Protein AF-A0A376BCC8-F1 (afdb_monomer_lite)

pLDDT: mean 83.84, std 15.36, range [43.19, 98.25]

Organism: NCBI:txid36035

Secondary structure (DSSP, 8-state):
---HHHHHHHHHHHHH-GGGTT---EE----B-TTS-BS-SSS-HHHHHHHIIIIIGGG-SEE--BHHHHHHHHHHHHHHTT------GGG--SHHHHHHHHHHHHHHH--SEEEEB-TT--EEETTEEEEEEEEEETTTTEEEEEEE-

Sequence (149 aa):
MLTFEAINAIYEELLNNDKCNDLNFVVDPVFVATSGFQLTFDNPKNELIKQLCEKIFPHALLITPNLEESIDILEYFKEVAGNNNTFGIEDIGSVDDLISIAIELHKKVKTPNVLVKGGHCPWTTSNSKNITDVLYLSKENKIILFWCY

Foldseek 3Di:
DQDPVNLVVVLVCCPPPPVNQPDAAEAELPQDDPPRDGPCPPDDSLVSLVSCLPRPLLSYQEYAYEPQRLQSNVVSVCVVVVHPDDDDLVNDADPVSLVVSQVSCCVRSVHQKYKHFDPQSAHDDPPDRWGWIWMQHNVVRDIDIDTDD

Radius of gyration: 15.89 Å; chains: 1; bounding box: 41×37×48 Å

Structure (mmCIF, N/CA/C/O backbone):
data_AF-A0A376BCC8-F1
#
_entry.id   AF-A0A376BCC8-F1
#
loop_
_atom_site.group_PDB
_atom_site.id
_atom_site.type_symbol
_atom_site.label_atom_id
_atom_site.label_alt_id
_atom_site.label_comp_id
_atom_site.label_asym_id
_atom_site.label_entity_id
_atom_site.label_seq_id
_atom_site.pdbx_PDB_ins_code
_atom_site.Cartn_x
_atom_site.Cartn_y
_atom_site.Cartn_z
_atom_site.occupancy
_atom_site.B_iso_or_equiv
_atom_site.auth_seq_id
_atom_site.auth_co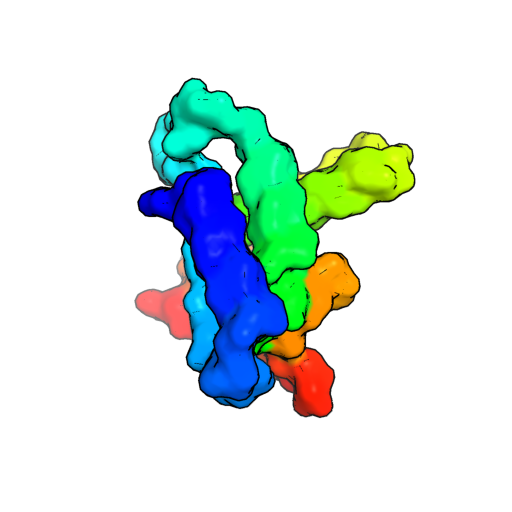mp_id
_atom_site.auth_asym_id
_atom_site.auth_atom_id
_atom_site.pdbx_PDB_model_num
ATOM 1 N N . MET A 1 1 ? -3.668 17.720 -0.048 1.00 65.12 1 MET A N 1
ATOM 2 C CA . MET A 1 1 ? -2.660 16.889 0.639 1.00 65.12 1 MET A CA 1
ATOM 3 C C . MET A 1 1 ? -3.223 16.495 1.995 1.00 65.12 1 MET A C 1
ATOM 5 O O . MET A 1 1 ? -3.846 17.343 2.623 1.00 65.12 1 MET A O 1
ATOM 9 N N . LEU A 1 2 ? -3.061 15.239 2.418 1.00 73.25 2 LEU A N 1
ATOM 10 C CA . LEU A 1 2 ? -3.413 14.804 3.776 1.00 73.25 2 LEU A CA 1
ATOM 11 C C . LEU A 1 2 ? -2.454 15.465 4.777 1.00 73.25 2 LEU A C 1
ATOM 13 O O . LEU A 1 2 ? -1.249 15.241 4.704 1.00 73.25 2 LEU A O 1
ATOM 17 N N . THR A 1 3 ? -2.974 16.303 5.677 1.00 83.94 3 THR A N 1
ATOM 18 C CA . THR A 1 3 ? -2.188 16.863 6.790 1.00 83.94 3 THR A CA 1
ATOM 19 C C . THR A 1 3 ? -2.148 15.879 7.961 1.00 83.94 3 THR A C 1
ATOM 21 O O . THR A 1 3 ? -2.918 14.916 7.994 1.00 83.94 3 THR A O 1
ATOM 24 N N . PHE A 1 4 ? -1.276 16.104 8.947 1.00 85.50 4 PHE A N 1
ATOM 25 C CA . PHE A 1 4 ? -1.216 15.244 10.137 1.00 85.50 4 PHE A CA 1
ATOM 26 C C . PHE A 1 4 ? -2.488 15.337 10.971 1.00 85.50 4 PHE A C 1
ATOM 28 O O . PHE A 1 4 ? -2.961 14.326 11.481 1.00 85.50 4 PHE A O 1
ATOM 35 N N . GLU A 1 5 ? -3.078 16.525 11.068 1.00 89.31 5 GLU A N 1
ATOM 36 C CA . GLU A 1 5 ? -4.356 16.741 11.741 1.00 89.31 5 GLU A CA 1
ATOM 37 C C . GLU A 1 5 ? -5.461 15.948 11.047 1.00 89.31 5 GLU A C 1
ATOM 39 O O . GLU A 1 5 ? -6.242 15.277 11.717 1.00 89.31 5 GLU A O 1
ATOM 44 N N . ALA A 1 6 ? -5.485 15.959 9.710 1.00 90.38 6 ALA A N 1
ATOM 45 C CA . ALA A 1 6 ? -6.440 15.173 8.940 1.00 90.38 6 ALA A CA 1
ATOM 46 C C . ALA A 1 6 ? -6.227 13.665 9.139 1.00 90.38 6 ALA A C 1
ATOM 48 O O . ALA A 1 6 ? -7.193 12.946 9.371 1.00 90.38 6 ALA A O 1
ATOM 49 N N . ILE A 1 7 ? -4.978 13.183 9.105 1.00 92.56 7 ILE A N 1
ATOM 50 C CA . ILE A 1 7 ? -4.657 11.770 9.365 1.00 92.56 7 ILE A CA 1
ATOM 51 C C . ILE A 1 7 ? -5.103 11.359 10.769 1.00 92.56 7 ILE A C 1
ATOM 53 O O . ILE A 1 7 ? -5.719 10.309 10.925 1.00 92.56 7 ILE A O 1
ATOM 57 N N . ASN A 1 8 ? -4.828 12.183 11.782 1.00 93.81 8 ASN A N 1
ATOM 58 C CA . ASN A 1 8 ? -5.225 11.900 13.157 1.00 93.81 8 ASN A CA 1
ATOM 59 C C . ASN A 1 8 ? -6.745 11.877 13.312 1.00 93.81 8 ASN A C 1
ATOM 61 O O . ASN A 1 8 ? -7.264 10.923 13.875 1.00 93.81 8 ASN A O 1
ATOM 65 N N . ALA A 1 9 ? -7.454 12.865 12.764 1.00 94.56 9 ALA A N 1
ATOM 66 C CA . ALA A 1 9 ? -8.912 12.910 12.821 1.00 94.56 9 ALA A CA 1
ATOM 67 C C . ALA A 1 9 ? -9.550 11.701 12.118 1.00 94.56 9 ALA A C 1
ATOM 69 O O . ALA A 1 9 ? -10.467 11.087 12.656 1.00 94.56 9 ALA A O 1
ATOM 70 N N . ILE A 1 10 ? -9.037 11.317 10.942 1.00 93.62 10 ILE A N 1
ATOM 71 C CA . ILE A 1 10 ? -9.500 10.121 10.226 1.00 93.62 10 ILE A CA 1
ATOM 72 C C . ILE A 1 10 ? -9.225 8.867 11.058 1.00 93.62 10 ILE A C 1
ATOM 74 O O . ILE A 1 10 ? -10.108 8.029 11.201 1.00 93.62 10 ILE A O 1
ATOM 78 N N . TYR A 1 11 ? -8.023 8.731 11.617 1.00 95.19 11 TYR A N 1
ATOM 79 C CA . TYR A 1 11 ? -7.658 7.564 12.413 1.00 95.19 11 TYR A CA 1
ATOM 80 C C . TYR A 1 11 ? -8.506 7.435 13.683 1.00 95.19 11 TYR A C 1
ATOM 82 O O . TYR A 1 11 ? -8.978 6.346 13.992 1.00 95.19 11 TYR A O 1
ATOM 90 N N . GLU A 1 12 ? -8.756 8.537 14.393 1.00 95.38 12 GLU A N 1
ATOM 91 C CA . GLU A 1 12 ? -9.649 8.538 15.554 1.00 95.38 12 GLU A CA 1
ATOM 92 C C . GLU A 1 12 ? -11.074 8.121 15.179 1.00 95.38 12 GLU A C 1
ATOM 94 O O . GLU A 1 12 ? -11.689 7.347 15.912 1.00 95.38 12 GLU A O 1
ATOM 99 N N . GLU A 1 13 ? -11.585 8.569 14.033 1.00 94.50 13 GLU A N 1
ATOM 100 C CA . GLU A 1 13 ? -12.910 8.171 13.555 1.00 94.50 13 GLU A CA 1
ATOM 101 C C . GLU A 1 13 ? -12.956 6.679 13.189 1.00 94.50 13 GLU A C 1
ATOM 103 O O . GLU A 1 13 ? -13.888 5.977 13.579 1.00 94.50 13 GLU A O 1
ATOM 108 N N . LEU A 1 14 ? -11.917 6.170 12.514 1.00 93.94 14 LEU A N 1
ATOM 109 C CA . LEU A 1 14 ? -11.789 4.750 12.169 1.00 93.94 14 LEU A CA 1
ATOM 110 C C . LEU A 1 14 ? -11.767 3.842 13.408 1.00 93.94 14 LEU A C 1
ATOM 112 O O . LEU A 1 14 ? -12.243 2.713 13.329 1.00 93.94 14 LEU A O 1
ATOM 116 N N . LEU A 1 15 ? -11.218 4.314 14.533 1.00 92.88 15 LEU A N 1
ATOM 117 C CA . LEU A 1 15 ? -11.138 3.539 15.776 1.00 92.88 15 LEU A CA 1
ATOM 118 C C . LEU A 1 15 ? -12.398 3.622 16.644 1.00 92.88 15 LEU A C 1
ATOM 120 O O . LEU A 1 15 ? -12.710 2.659 17.341 1.00 92.88 15 LEU A O 1
ATOM 124 N N . ASN A 1 16 ? -13.080 4.770 16.662 1.00 93.19 16 ASN A N 1
ATOM 125 C CA . ASN A 1 16 ? -14.140 5.045 17.639 1.00 93.19 16 ASN A CA 1
ATOM 126 C C . ASN A 1 16 ? -15.559 4.953 17.067 1.00 93.19 16 ASN A C 1
ATOM 128 O O . ASN A 1 16 ? -16.521 4.953 17.837 1.00 93.19 16 ASN A O 1
ATOM 132 N N . ASN A 1 17 ? -15.717 4.902 15.743 1.00 90.00 17 ASN A N 1
ATOM 133 C CA . ASN A 1 17 ? -17.027 4.816 15.114 1.00 90.00 17 ASN A CA 1
ATOM 134 C C . ASN A 1 17 ? -17.272 3.415 14.556 1.00 90.00 17 ASN A C 1
ATOM 136 O O . ASN A 1 17 ? -16.733 3.044 13.519 1.00 90.00 17 ASN A O 1
ATOM 140 N N . ASP A 1 18 ? -18.178 2.663 15.185 1.00 89.44 18 ASP A N 1
ATOM 141 C CA . ASP A 1 18 ? -18.538 1.311 14.741 1.00 89.44 18 ASP A CA 1
ATOM 142 C C . ASP A 1 18 ? -19.038 1.254 13.286 1.00 89.44 18 ASP A C 1
ATOM 144 O O . ASP A 1 18 ? -18.944 0.213 12.637 1.00 89.44 18 ASP A O 1
ATOM 148 N N . LYS A 1 19 ? -19.535 2.372 12.734 1.00 87.94 19 LYS A N 1
ATOM 149 C CA . LYS A 1 19 ? -19.929 2.461 11.317 1.00 87.94 19 LYS A CA 1
ATOM 150 C C . LYS A 1 19 ? -18.737 2.373 10.363 1.00 87.94 19 LYS A C 1
ATOM 152 O O . LYS A 1 19 ? -18.934 2.093 9.184 1.00 87.94 19 LYS A O 1
ATOM 157 N N . CYS A 1 20 ? -17.526 2.632 10.849 1.00 87.12 20 CYS A N 1
ATOM 158 C CA . CYS A 1 20 ? -16.296 2.556 10.075 1.00 87.12 20 CYS A CA 1
ATOM 159 C C . CYS A 1 20 ? -15.722 1.136 9.992 1.00 87.12 20 CYS A C 1
ATOM 161 O O . CYS A 1 20 ? -14.890 0.895 9.123 1.00 87.12 20 CYS A O 1
ATOM 163 N N . ASN A 1 21 ? -16.193 0.187 10.813 1.00 83.62 21 ASN A N 1
ATOM 164 C CA . ASN A 1 21 ? -15.688 -1.194 10.818 1.00 83.62 21 ASN A CA 1
ATOM 165 C C . ASN A 1 21 ? -15.848 -1.900 9.459 1.00 83.62 21 ASN A C 1
ATOM 167 O O . ASN A 1 21 ? -14.990 -2.692 9.075 1.00 83.62 21 ASN A O 1
ATOM 171 N N . ASP A 1 22 ? -16.912 -1.574 8.720 1.00 85.38 22 ASP A N 1
ATOM 172 C CA . ASP A 1 22 ? -17.204 -2.129 7.391 1.00 85.38 22 ASP A CA 1
ATOM 173 C C . ASP A 1 22 ? -16.907 -1.132 6.252 1.00 85.38 22 ASP A C 1
ATOM 175 O O . ASP A 1 22 ? -17.314 -1.336 5.101 1.00 85.38 22 ASP A O 1
ATOM 179 N N . LEU A 1 23 ? -16.231 -0.016 6.550 1.00 90.19 23 LEU A N 1
ATOM 180 C CA . LEU A 1 23 ? -15.956 1.015 5.557 1.00 90.19 23 LEU A CA 1
ATOM 181 C C . LEU A 1 23 ? -14.867 0.553 4.587 1.00 90.19 23 LEU A C 1
ATOM 183 O O . LEU A 1 23 ? -13.698 0.416 4.934 1.00 90.19 23 LEU A O 1
ATOM 187 N N . ASN A 1 24 ? -15.244 0.422 3.320 1.00 93.06 24 ASN A N 1
ATOM 188 C CA . ASN A 1 24 ? -14.300 0.233 2.230 1.00 93.06 24 ASN A CA 1
ATOM 189 C C . ASN A 1 24 ? -13.883 1.591 1.666 1.00 93.06 24 ASN A C 1
ATOM 191 O O . ASN A 1 24 ? -14.680 2.254 1.001 1.00 93.06 24 ASN A O 1
ATOM 195 N N . PHE A 1 25 ? -12.632 1.992 1.894 1.00 94.38 25 PHE A N 1
ATOM 196 C CA . PHE A 1 25 ? -12.088 3.232 1.341 1.00 94.38 25 PHE A CA 1
ATOM 197 C C . PHE A 1 25 ? -10.775 3.014 0.590 1.00 94.38 25 PHE A C 1
ATOM 199 O O . PHE A 1 25 ? -10.032 2.063 0.840 1.00 94.38 25 PHE A O 1
ATOM 206 N N . VAL A 1 26 ? -10.518 3.907 -0.363 1.00 96.38 26 VAL A N 1
ATOM 207 C CA . VAL A 1 26 ? -9.322 3.911 -1.208 1.00 96.38 26 VAL A CA 1
ATOM 208 C C . VAL A 1 26 ? -8.442 5.084 -0.796 1.00 96.38 26 VAL A C 1
ATOM 210 O O . VAL A 1 26 ? -8.955 6.177 -0.558 1.00 96.38 26 VAL A O 1
ATOM 213 N N . VAL A 1 27 ? -7.131 4.866 -0.720 1.00 95.06 27 VAL A N 1
ATOM 214 C CA . VAL A 1 27 ? -6.162 5.904 -0.352 1.00 95.06 27 VAL A CA 1
ATOM 215 C C . VAL A 1 27 ? -5.212 6.148 -1.513 1.00 95.06 27 VAL A C 1
ATOM 217 O O . VAL A 1 27 ? -4.461 5.256 -1.901 1.00 95.06 27 VAL A O 1
ATOM 220 N N . ASP A 1 28 ? -5.221 7.375 -2.028 1.00 93.06 28 ASP A N 1
ATOM 221 C CA . ASP A 1 28 ? -4.221 7.868 -2.976 1.00 93.06 28 ASP A CA 1
ATOM 222 C C . ASP A 1 28 ? -3.184 8.703 -2.207 1.00 93.06 28 ASP A C 1
ATOM 224 O O . ASP A 1 28 ? -3.497 9.818 -1.768 1.00 93.06 28 ASP A O 1
ATOM 228 N N . PRO A 1 29 ? -1.987 8.158 -1.932 1.00 89.25 29 PRO A N 1
ATOM 229 C CA . PRO A 1 29 ? -1.071 8.738 -0.963 1.00 89.25 29 PRO A CA 1
ATOM 230 C C . PRO A 1 29 ? -0.190 9.826 -1.591 1.00 89.25 29 PRO A C 1
ATOM 232 O O . PRO A 1 29 ? 1.023 9.688 -1.694 1.00 89.25 29 PRO A 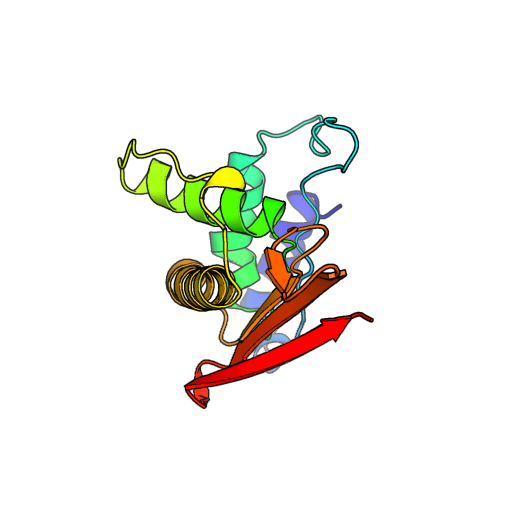O 1
ATOM 235 N N . VAL A 1 30 ? -0.810 10.938 -1.985 1.00 85.50 30 VAL A N 1
ATOM 236 C CA . VAL A 1 30 ? -0.112 12.064 -2.618 1.00 85.50 30 VAL A CA 1
ATOM 237 C C . VAL A 1 30 ? 0.735 12.821 -1.592 1.00 85.50 30 VAL A C 1
ATOM 239 O O . VAL A 1 30 ? 0.223 13.674 -0.855 1.00 85.50 30 VAL A O 1
ATOM 242 N N . PHE A 1 31 ? 2.035 12.521 -1.558 1.00 76.88 31 PHE A N 1
ATOM 243 C CA . PHE A 1 31 ? 3.022 13.190 -0.696 1.00 76.88 31 PHE A CA 1
ATOM 244 C C . PHE A 1 31 ? 4.330 13.594 -1.406 1.00 76.88 31 PHE A C 1
ATOM 246 O O . PHE A 1 31 ? 5.216 14.171 -0.774 1.00 76.88 31 PHE A O 1
ATOM 253 N N . VAL A 1 32 ? 4.435 13.375 -2.721 1.00 64.62 32 VAL A N 1
ATOM 254 C CA . VAL A 1 32 ? 5.527 13.868 -3.581 1.00 64.62 32 VAL A CA 1
ATOM 255 C C . VAL A 1 32 ? 4.945 14.850 -4.603 1.00 64.62 32 VAL A C 1
ATOM 257 O O . VAL A 1 32 ? 3.988 14.503 -5.291 1.00 64.62 32 VAL A O 1
ATOM 260 N N . ALA A 1 33 ? 5.474 16.079 -4.723 1.00 53.31 33 ALA A N 1
ATOM 261 C CA . ALA A 1 33 ? 5.150 16.905 -5.892 1.00 53.31 33 ALA A CA 1
ATOM 262 C C . ALA A 1 33 ? 6.118 16.591 -7.022 1.00 53.31 33 ALA A C 1
ATOM 264 O O . ALA A 1 33 ? 7.335 16.683 -6.870 1.00 53.31 33 ALA A O 1
ATOM 265 N N . THR A 1 34 ? 5.539 16.372 -8.194 1.00 45.19 34 THR A N 1
ATOM 266 C CA . THR A 1 34 ? 6.164 16.197 -9.510 1.00 45.19 34 THR A CA 1
ATOM 267 C C . THR A 1 34 ? 7.026 17.383 -9.991 1.00 45.19 34 THR A C 1
ATOM 269 O O . THR A 1 34 ? 7.399 17.443 -11.158 1.00 45.19 34 THR A O 1
ATOM 272 N N . SER A 1 35 ? 7.379 18.334 -9.121 1.00 44.06 35 SER A N 1
ATOM 273 C CA . SER A 1 35 ? 8.276 19.465 -9.403 1.00 44.06 35 SER A CA 1
ATOM 274 C C . SER A 1 35 ? 9.532 19.504 -8.519 1.00 44.06 35 SER A C 1
ATOM 276 O O . SER A 1 35 ? 10.261 20.495 -8.547 1.00 44.06 35 SER A O 1
ATOM 278 N N . GLY A 1 36 ? 9.788 18.462 -7.717 1.00 43.19 36 GLY A N 1
A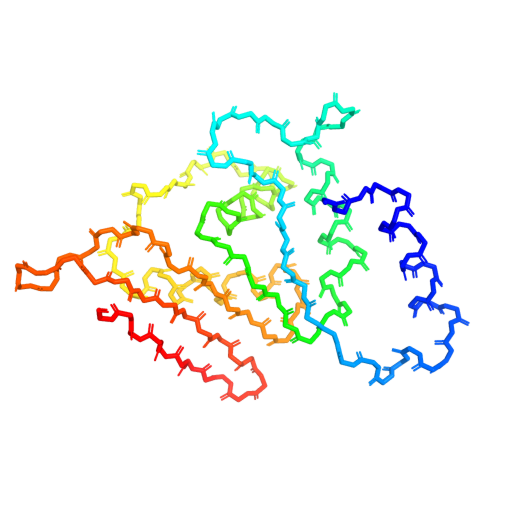TOM 279 C CA . GLY A 1 36 ? 10.911 18.434 -6.770 1.00 43.19 36 GLY A CA 1
ATOM 280 C C . GLY A 1 36 ? 10.699 19.313 -5.532 1.00 43.19 36 GLY A C 1
ATOM 281 O O . GLY A 1 36 ? 11.607 19.458 -4.717 1.00 43.19 36 GLY A O 1
ATOM 282 N N . PHE A 1 37 ? 9.506 19.893 -5.370 1.00 44.22 37 PHE A N 1
ATOM 283 C CA . PHE A 1 37 ? 9.117 20.574 -4.141 1.00 44.22 37 PHE A CA 1
ATOM 284 C C . PHE A 1 37 ? 8.560 19.566 -3.138 1.00 44.22 37 PHE A C 1
ATOM 286 O O . PHE A 1 37 ? 7.664 18.780 -3.437 1.00 44.22 37 PHE A O 1
ATOM 293 N N . GLN A 1 38 ? 9.076 19.598 -1.918 1.00 51.75 38 GLN A N 1
ATOM 294 C CA . GLN A 1 38 ? 8.519 18.827 -0.820 1.00 51.75 38 GLN A CA 1
ATOM 295 C C . GLN A 1 38 ? 7.124 19.394 -0.509 1.00 51.75 38 GLN A C 1
ATOM 297 O O . GLN A 1 38 ? 7.000 20.556 -0.130 1.00 51.75 38 GLN A O 1
ATOM 302 N N . LEU A 1 39 ? 6.060 18.608 -0.730 1.00 53.03 39 LEU A N 1
ATOM 303 C CA . LEU A 1 39 ? 4.675 19.059 -0.507 1.00 53.03 39 LEU A CA 1
ATOM 304 C C . LEU A 1 39 ? 4.383 19.348 0.975 1.00 53.03 39 LEU A C 1
ATOM 306 O O . LEU A 1 39 ? 3.431 20.058 1.293 1.00 53.03 39 LEU A O 1
ATOM 310 N N . THR A 1 40 ? 5.220 18.839 1.878 1.00 50.91 40 THR A N 1
ATOM 311 C CA . THR A 1 40 ? 5.137 19.041 3.321 1.00 50.91 40 THR A CA 1
ATOM 312 C C . THR A 1 40 ? 6.117 20.130 3.763 1.00 50.91 40 THR A C 1
ATOM 314 O O . THR A 1 40 ? 7.242 19.848 4.162 1.00 50.91 40 THR A O 1
ATOM 317 N N . PHE A 1 41 ? 5.693 21.394 3.701 1.00 47.84 41 PHE A N 1
ATOM 318 C CA . PHE A 1 41 ? 6.507 22.530 4.163 1.00 47.84 41 PHE A CA 1
ATOM 319 C C . PHE A 1 41 ? 6.798 22.499 5.676 1.00 47.84 41 PHE A C 1
ATOM 321 O O . PHE A 1 41 ? 7.821 23.027 6.102 1.00 47.84 41 PHE A O 1
ATOM 328 N N . ASP A 1 42 ? 5.949 21.827 6.463 1.00 52.41 42 ASP A N 1
ATOM 329 C CA . ASP A 1 42 ? 6.029 21.834 7.931 1.00 52.41 42 ASP A CA 1
ATOM 330 C C . ASP A 1 42 ? 6.502 20.504 8.547 1.00 52.41 42 ASP A C 1
ATOM 332 O O . ASP A 1 42 ? 6.774 20.454 9.743 1.00 52.41 42 ASP A O 1
ATOM 336 N N . ASN A 1 43 ? 6.614 19.420 7.763 1.00 55.88 43 ASN A N 1
ATOM 337 C CA . ASN A 1 43 ? 6.922 18.082 8.287 1.00 55.88 43 ASN A CA 1
ATOM 338 C C . ASN A 1 43 ? 7.867 17.280 7.370 1.00 55.88 43 ASN A C 1
ATOM 340 O O . ASN A 1 43 ? 7.741 17.362 6.145 1.00 55.88 43 ASN A O 1
ATOM 344 N N . PRO A 1 44 ? 8.774 16.446 7.919 1.00 71.12 44 PRO A N 1
ATOM 345 C CA . PRO A 1 44 ? 9.601 15.552 7.114 1.00 71.12 44 PRO A CA 1
ATOM 346 C C . PRO A 1 44 ? 8.737 14.532 6.363 1.00 71.12 44 PRO A C 1
ATOM 348 O O . PRO A 1 44 ? 7.827 13.935 6.941 1.00 71.12 44 PRO A O 1
ATOM 351 N N . LYS A 1 45 ? 9.069 14.274 5.095 1.00 75.19 45 LYS A N 1
ATOM 352 C CA . LYS A 1 45 ? 8.413 13.268 4.235 1.00 75.19 45 LYS A CA 1
ATOM 353 C C . LYS A 1 45 ? 8.281 11.903 4.931 1.00 75.19 45 LYS A C 1
ATOM 355 O O . LYS A 1 45 ? 7.204 11.312 4.916 1.00 75.19 45 LYS A O 1
ATOM 360 N N . ASN A 1 46 ? 9.337 11.460 5.617 1.00 82.12 46 ASN A N 1
ATOM 361 C CA . ASN A 1 46 ? 9.363 10.168 6.312 1.00 82.12 46 ASN A CA 1
ATOM 362 C C . ASN A 1 46 ? 8.350 10.104 7.465 1.00 82.12 46 ASN A C 1
ATOM 364 O O . ASN A 1 46 ? 7.785 9.043 7.711 1.00 82.12 46 ASN A O 1
ATOM 368 N N . GLU A 1 47 ? 8.054 11.224 8.136 1.00 87.12 47 GLU A N 1
ATOM 369 C CA . GLU A 1 47 ? 7.036 11.234 9.191 1.00 87.12 47 GLU A CA 1
ATOM 370 C C . GLU A 1 47 ? 5.626 11.136 8.590 1.00 87.12 47 GLU A C 1
ATOM 372 O O . GLU A 1 47 ? 4.796 10.405 9.117 1.00 87.12 47 GLU A O 1
ATOM 377 N N . LEU A 1 48 ? 5.351 11.769 7.442 1.00 87.88 48 LEU A N 1
ATOM 378 C CA . LEU A 1 48 ? 4.062 11.593 6.755 1.00 87.88 48 LEU A CA 1
ATOM 379 C C . LEU A 1 48 ? 3.853 10.153 6.283 1.00 87.88 48 LEU A C 1
ATOM 381 O O . LEU A 1 48 ? 2.793 9.575 6.530 1.00 87.88 48 LEU A O 1
ATOM 385 N N . ILE A 1 49 ? 4.870 9.565 5.649 1.00 91.75 49 ILE A N 1
ATOM 386 C CA . ILE A 1 49 ? 4.841 8.165 5.210 1.00 91.75 49 ILE A CA 1
ATOM 387 C C . ILE A 1 49 ? 4.597 7.245 6.405 1.00 91.75 49 ILE A C 1
ATOM 389 O O . ILE A 1 49 ? 3.721 6.384 6.337 1.00 91.75 49 ILE A O 1
ATOM 393 N N . LYS A 1 50 ? 5.302 7.470 7.519 1.00 92.88 50 LYS A N 1
ATOM 394 C CA . LYS A 1 50 ? 5.090 6.737 8.767 1.00 92.88 50 LYS A CA 1
ATOM 395 C C . LYS A 1 50 ? 3.642 6.824 9.242 1.00 92.88 50 LYS A C 1
ATOM 397 O O . LYS A 1 50 ? 3.021 5.789 9.460 1.00 92.88 50 LYS A O 1
ATOM 402 N N . GLN A 1 51 ? 3.082 8.030 9.364 1.00 93.62 51 GLN A N 1
ATOM 403 C CA . GLN A 1 51 ? 1.704 8.214 9.834 1.00 93.62 51 GLN A CA 1
ATOM 404 C C . GLN A 1 51 ? 0.702 7.488 8.923 1.00 93.62 51 GLN A C 1
ATOM 406 O O . GLN A 1 51 ? -0.203 6.817 9.415 1.00 93.62 51 GLN A O 1
ATOM 411 N N . LEU A 1 52 ? 0.881 7.556 7.602 1.00 94.69 52 LEU A N 1
ATOM 412 C CA . LEU A 1 52 ? 0.038 6.828 6.651 1.00 94.69 52 LEU A CA 1
ATOM 413 C C . LEU A 1 52 ? 0.172 5.306 6.803 1.00 94.69 52 LEU A C 1
ATOM 415 O O . LEU A 1 52 ? -0.845 4.614 6.872 1.00 94.69 52 LEU A O 1
ATOM 419 N N . CYS A 1 53 ? 1.401 4.794 6.900 1.00 94.88 53 CYS A N 1
ATOM 420 C CA . CYS A 1 53 ? 1.686 3.365 7.040 1.00 94.88 53 CYS A CA 1
ATOM 421 C C . CYS A 1 53 ? 1.171 2.777 8.356 1.00 94.88 53 CYS A C 1
ATOM 423 O O . CYS A 1 53 ? 0.724 1.634 8.379 1.00 94.88 53 CYS A O 1
ATOM 425 N N . GLU A 1 54 ? 1.241 3.539 9.447 1.00 94.69 54 GLU A N 1
ATOM 426 C CA . GLU A 1 54 ? 0.839 3.077 10.775 1.00 94.69 54 GLU A CA 1
ATOM 427 C C . GLU A 1 54 ? -0.666 3.239 11.022 1.00 94.69 54 GLU A C 1
ATOM 429 O O . GLU A 1 54 ? -1.259 2.383 11.676 1.00 94.69 54 GLU A O 1
ATOM 434 N N . LYS A 1 55 ? -1.289 4.310 10.508 1.00 95.12 55 LYS A N 1
ATOM 435 C CA . LYS A 1 55 ? -2.664 4.690 10.879 1.00 95.12 55 LYS A CA 1
ATOM 436 C C . LYS A 1 55 ? -3.700 4.516 9.780 1.00 95.12 55 LYS A C 1
ATOM 438 O O . LYS A 1 55 ? -4.862 4.283 10.083 1.00 95.12 55 LYS A O 1
ATOM 443 N N . ILE A 1 56 ? -3.328 4.673 8.511 1.00 95.25 56 ILE A N 1
ATOM 444 C CA . ILE A 1 56 ? -4.312 4.790 7.424 1.00 95.25 56 ILE A CA 1
ATOM 445 C C . ILE A 1 56 ? -4.312 3.551 6.531 1.00 95.25 56 ILE A C 1
ATOM 447 O O . ILE A 1 56 ? -5.355 2.925 6.345 1.00 95.25 56 ILE A O 1
ATOM 451 N N . PHE A 1 57 ? -3.154 3.156 6.001 1.00 96.19 57 PHE A N 1
ATOM 452 C CA . PHE A 1 57 ? -3.044 2.029 5.070 1.00 96.19 57 PHE A CA 1
ATOM 453 C C . PHE A 1 57 ? -3.572 0.695 5.622 1.00 96.19 57 PHE A C 1
ATOM 455 O O . PHE A 1 57 ? -4.263 0.005 4.867 1.00 96.19 57 PHE A O 1
ATOM 462 N N . PRO A 1 58 ? -3.364 0.333 6.906 1.00 95.38 58 PRO A N 1
ATOM 463 C CA . PRO A 1 58 ? -3.883 -0.926 7.446 1.00 95.38 58 PRO A CA 1
ATOM 464 C C . PRO A 1 58 ? -5.414 -1.031 7.431 1.00 95.38 58 PRO A C 1
ATOM 466 O O . PRO A 1 58 ? -5.949 -2.134 7.498 1.00 95.38 58 PRO A O 1
ATOM 469 N N . HIS A 1 59 ? -6.113 0.104 7.344 1.00 94.81 59 HIS A N 1
ATOM 470 C CA . HIS A 1 59 ? -7.574 0.176 7.335 1.00 94.81 59 HIS A CA 1
ATOM 471 C C . HIS A 1 59 ? -8.154 0.346 5.924 1.00 94.81 59 HIS A C 1
ATOM 473 O O . HIS A 1 59 ? -9.349 0.147 5.723 1.00 94.81 59 HIS A O 1
ATOM 479 N N . ALA A 1 60 ? -7.331 0.716 4.940 1.00 95.88 60 ALA A N 1
ATOM 480 C CA . ALA A 1 60 ? -7.785 0.935 3.574 1.00 95.88 60 ALA A CA 1
ATOM 481 C C . ALA A 1 60 ? -8.157 -0.386 2.885 1.00 95.88 60 ALA A C 1
ATOM 483 O O . ALA A 1 60 ? -7.531 -1.420 3.106 1.00 95.88 60 ALA A O 1
ATOM 484 N N . LEU A 1 61 ? -9.127 -0.347 1.970 1.00 96.81 61 LEU A N 1
ATOM 485 C CA . LEU A 1 61 ? -9.394 -1.461 1.057 1.00 96.81 61 LEU A CA 1
ATOM 486 C C . LEU A 1 61 ? -8.330 -1.532 -0.048 1.00 96.81 61 LEU A C 1
ATOM 488 O O . LEU A 1 61 ? -7.962 -2.619 -0.492 1.00 96.81 61 LEU A O 1
ATOM 492 N N . LEU A 1 62 ? -7.877 -0.380 -0.531 1.00 97.81 62 LEU A N 1
ATOM 493 C CA . LEU A 1 62 ? -6.936 -0.256 -1.639 1.00 97.81 62 LEU A CA 1
ATOM 494 C C . LEU A 1 62 ? -6.070 0.982 -1.426 1.00 97.81 62 LEU A C 1
ATOM 496 O O . LEU A 1 62 ? -6.597 2.048 -1.109 1.00 97.81 62 LEU A O 1
ATOM 500 N N . ILE A 1 63 ? -4.768 0.858 -1.664 1.00 97.56 63 ILE A N 1
ATOM 501 C CA . ILE A 1 63 ? -3.889 2.017 -1.849 1.00 97.56 63 ILE A CA 1
ATOM 502 C C . ILE A 1 63 ? -3.473 2.139 -3.314 1.00 97.56 63 ILE A C 1
ATOM 504 O O . ILE A 1 63 ? -3.316 1.122 -3.995 1.00 97.56 63 ILE A O 1
ATOM 508 N N . THR A 1 64 ? -3.298 3.370 -3.796 1.00 96.31 64 THR A N 1
ATOM 509 C CA . THR A 1 64 ? -2.994 3.657 -5.209 1.00 96.31 64 THR A CA 1
ATOM 510 C C . THR A 1 64 ? -1.715 4.486 -5.416 1.00 96.31 64 THR A C 1
ATOM 512 O O . THR A 1 64 ? -1.776 5.489 -6.129 1.00 96.31 64 THR A O 1
ATOM 515 N N . PRO A 1 65 ? -0.565 4.151 -4.796 1.00 94.25 65 PRO A N 1
ATOM 516 C CA . PRO A 1 65 ? 0.657 4.933 -4.973 1.00 94.25 65 PRO A CA 1
ATOM 517 C C . PRO A 1 65 ? 1.132 4.911 -6.431 1.00 94.25 65 PRO A C 1
ATOM 519 O O . PRO A 1 65 ? 0.973 3.921 -7.149 1.00 94.25 65 PRO A O 1
ATOM 522 N N . ASN A 1 66 ? 1.740 6.001 -6.886 1.00 91.50 66 ASN A N 1
ATOM 523 C CA . ASN A 1 66 ? 2.568 5.980 -8.089 1.00 91.50 66 ASN A C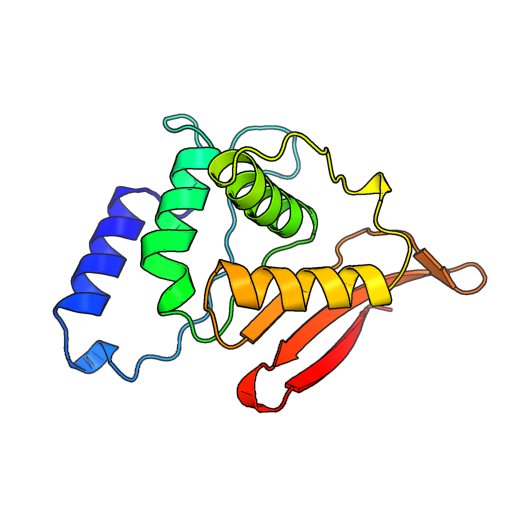A 1
ATOM 524 C C . ASN A 1 66 ? 3.919 5.289 -7.813 1.00 91.50 66 ASN A C 1
ATOM 526 O O . ASN A 1 66 ? 4.207 4.899 -6.680 1.00 91.50 66 ASN A O 1
ATOM 530 N N . LEU A 1 67 ? 4.741 5.093 -8.845 1.00 88.31 67 LEU A N 1
ATOM 531 C CA . LEU A 1 67 ? 6.025 4.404 -8.700 1.00 88.31 67 LEU A CA 1
ATOM 532 C C . LEU A 1 67 ? 6.993 5.109 -7.732 1.00 88.31 67 LEU A C 1
ATOM 534 O O . LEU A 1 67 ? 7.619 4.440 -6.916 1.00 88.31 67 LEU A O 1
ATOM 538 N N . GLU A 1 68 ? 7.082 6.439 -7.785 1.00 87.62 68 GLU A N 1
ATOM 539 C CA . GLU A 1 68 ? 7.918 7.239 -6.876 1.00 87.62 68 GLU A CA 1
ATOM 540 C C . GLU A 1 68 ? 7.451 7.074 -5.421 1.00 87.62 68 GLU A C 1
ATOM 542 O O . GLU A 1 68 ? 8.226 6.682 -4.552 1.00 87.62 68 GLU A O 1
ATOM 547 N N . GLU A 1 69 ? 6.151 7.249 -5.174 1.00 91.44 69 GLU A N 1
ATOM 548 C CA . GLU A 1 69 ? 5.519 7.060 -3.863 1.00 91.44 69 GLU A CA 1
ATOM 549 C C . GLU A 1 69 ? 5.699 5.624 -3.345 1.00 91.44 69 GLU A C 1
ATOM 551 O O . GLU A 1 69 ? 5.889 5.402 -2.149 1.00 91.44 69 GLU A O 1
ATOM 556 N N . SER A 1 70 ? 5.659 4.635 -4.242 1.00 92.56 70 SER A N 1
ATOM 557 C CA . SER A 1 70 ? 5.869 3.222 -3.912 1.00 92.56 70 SER A CA 1
ATOM 558 C C . SER A 1 70 ? 7.283 2.969 -3.398 1.00 92.56 70 SER A C 1
ATOM 560 O O . SER A 1 70 ? 7.459 2.281 -2.392 1.00 92.56 70 SER A O 1
ATOM 562 N N . ILE A 1 71 ? 8.286 3.534 -4.071 1.00 90.75 71 ILE A N 1
ATOM 563 C CA . ILE A 1 71 ? 9.692 3.413 -3.677 1.00 90.75 71 ILE A CA 1
ATOM 564 C C . ILE A 1 71 ? 9.921 4.104 -2.340 1.00 90.75 71 ILE A C 1
ATOM 566 O O . ILE A 1 71 ? 10.504 3.491 -1.452 1.00 90.75 71 ILE A O 1
ATOM 570 N N . ASP A 1 72 ? 9.374 5.304 -2.151 1.00 90.69 72 ASP A N 1
ATOM 571 C CA . ASP A 1 72 ? 9.495 6.047 -0.896 1.00 90.69 72 ASP A CA 1
ATOM 572 C C . ASP A 1 72 ? 8.948 5.272 0.309 1.00 90.69 72 ASP A C 1
ATOM 574 O O . ASP A 1 72 ? 9.556 5.244 1.382 1.00 90.69 72 ASP A O 1
ATOM 578 N N . ILE A 1 73 ? 7.798 4.610 0.142 1.00 93.62 73 ILE A N 1
ATOM 579 C CA . ILE A 1 73 ? 7.215 3.763 1.190 1.00 93.62 73 ILE A CA 1
ATOM 580 C C . ILE A 1 73 ? 8.148 2.587 1.498 1.00 93.62 73 ILE A C 1
ATOM 582 O O . ILE A 1 73 ? 8.388 2.274 2.666 1.00 93.62 73 ILE A O 1
ATOM 586 N N . LEU A 1 74 ? 8.680 1.918 0.472 1.00 93.00 74 LEU A N 1
ATOM 587 C CA . LEU A 1 74 ? 9.590 0.786 0.662 1.00 93.00 74 LEU A CA 1
ATOM 588 C C . LEU A 1 74 ? 10.928 1.209 1.283 1.00 93.00 74 LEU A C 1
ATOM 590 O O . LEU A 1 74 ? 11.456 0.475 2.121 1.00 93.00 74 LEU A O 1
ATOM 594 N N . GLU A 1 75 ? 11.457 2.371 0.908 1.00 90.19 75 GLU A N 1
ATOM 595 C CA . GLU A 1 75 ? 12.669 2.959 1.476 1.00 90.19 75 GLU A CA 1
ATOM 596 C C . GLU A 1 75 ? 12.477 3.275 2.960 1.00 90.19 75 GLU A C 1
ATOM 598 O O . GLU A 1 75 ? 13.275 2.817 3.777 1.00 90.19 75 GLU A O 1
ATOM 603 N N . TYR A 1 76 ? 11.352 3.890 3.339 1.00 90.75 76 TYR A N 1
ATOM 604 C CA . TYR A 1 76 ? 10.986 4.085 4.744 1.00 90.75 76 TYR A CA 1
ATOM 605 C C . TYR A 1 76 ? 11.043 2.769 5.546 1.00 90.75 76 TYR A C 1
ATOM 607 O O . TYR A 1 76 ? 11.653 2.705 6.616 1.00 90.75 76 TYR A O 1
ATOM 615 N N . PHE A 1 77 ? 10.477 1.674 5.026 1.00 91.38 77 PHE A N 1
ATOM 616 C CA . PHE A 1 77 ? 10.539 0.381 5.718 1.00 91.38 77 PHE A CA 1
ATOM 617 C C . PHE A 1 77 ? 11.944 -0.234 5.765 1.00 91.38 77 PHE A C 1
ATOM 619 O O . PHE A 1 77 ? 12.225 -1.020 6.675 1.00 91.38 77 PHE A O 1
ATOM 626 N N . LYS A 1 78 ? 12.822 0.076 4.804 1.00 89.19 78 LYS A N 1
ATOM 627 C CA . LYS A 1 78 ? 14.229 -0.352 4.823 1.00 89.19 78 LYS A CA 1
ATOM 628 C C . LYS A 1 78 ? 15.030 0.418 5.863 1.00 89.19 78 LYS A C 1
ATOM 630 O O . LYS A 1 78 ? 15.739 -0.221 6.640 1.00 89.19 78 LYS A O 1
ATOM 635 N N . GLU A 1 79 ? 14.856 1.738 5.928 1.00 87.88 79 GLU A N 1
ATOM 636 C CA . GLU A 1 79 ? 15.468 2.599 6.943 1.00 87.88 79 GLU A CA 1
ATOM 637 C C . GLU A 1 79 ? 15.095 2.129 8.354 1.00 87.88 79 GLU A C 1
ATOM 639 O O . GLU A 1 79 ? 15.971 1.892 9.185 1.00 87.88 79 GLU A O 1
ATOM 644 N N . VAL A 1 80 ? 13.800 1.892 8.609 1.00 87.81 80 VAL A N 1
ATOM 645 C CA . VAL A 1 80 ? 13.308 1.385 9.905 1.00 87.81 80 VAL A CA 1
ATOM 646 C C . VAL A 1 80 ? 13.878 -0.002 10.236 1.00 87.81 80 VAL A C 1
ATOM 648 O O . VAL A 1 80 ? 14.093 -0.319 11.405 1.00 87.81 80 VAL A O 1
ATOM 651 N N . ALA A 1 81 ? 14.160 -0.829 9.225 1.00 88.81 81 ALA A N 1
ATOM 652 C CA . ALA A 1 81 ? 14.786 -2.141 9.395 1.00 88.81 81 ALA A CA 1
ATOM 653 C C . ALA A 1 81 ? 16.325 -2.094 9.512 1.00 88.81 81 ALA A C 1
ATOM 655 O O . ALA A 1 81 ? 16.945 -3.146 9.676 1.00 88.81 81 ALA A O 1
ATOM 656 N N . GLY A 1 82 ? 16.950 -0.913 9.416 1.00 87.94 82 GLY A N 1
ATOM 657 C CA . GLY A 1 82 ? 18.406 -0.746 9.450 1.00 87.94 82 GLY A CA 1
ATOM 658 C C . GLY A 1 82 ? 19.128 -1.282 8.208 1.00 87.94 82 GLY A C 1
ATOM 659 O O . GLY A 1 82 ? 20.297 -1.660 8.294 1.00 87.94 82 GLY A O 1
ATOM 660 N N . ASN A 1 83 ? 18.437 -1.371 7.066 1.00 85.38 83 ASN A N 1
ATOM 661 C CA . ASN A 1 83 ? 19.017 -1.808 5.799 1.00 85.38 83 ASN A CA 1
ATOM 662 C C . ASN A 1 83 ? 19.454 -0.594 4.966 1.00 85.38 83 ASN A C 1
ATOM 664 O O . ASN A 1 83 ? 18.623 0.227 4.595 1.00 85.38 83 ASN A O 1
ATOM 668 N N . ASN A 1 84 ? 20.744 -0.532 4.630 1.00 77.69 84 ASN A N 1
ATOM 669 C CA . ASN A 1 84 ? 21.351 0.593 3.912 1.00 77.69 84 ASN A CA 1
ATOM 670 C C . ASN A 1 84 ? 21.462 0.366 2.391 1.00 77.69 84 ASN A C 1
ATOM 672 O O . ASN A 1 84 ? 22.138 1.134 1.709 1.00 77.69 84 ASN A O 1
ATOM 676 N N . ASN A 1 85 ? 20.862 -0.700 1.852 1.00 79.62 85 ASN A N 1
ATOM 677 C CA . ASN A 1 85 ? 20.845 -0.926 0.410 1.00 79.62 85 ASN A CA 1
ATOM 678 C C . ASN A 1 85 ? 19.873 0.050 -0.262 1.00 79.62 85 ASN A C 1
ATOM 680 O O . ASN A 1 85 ? 18.668 0.014 0.003 1.00 79.62 85 ASN A O 1
ATOM 684 N N . THR A 1 86 ? 20.398 0.859 -1.178 1.00 70.88 86 THR A N 1
ATOM 685 C CA . THR A 1 86 ? 19.612 1.750 -2.033 1.00 70.88 86 THR A CA 1
ATOM 686 C C . THR A 1 86 ? 18.807 0.933 -3.044 1.00 70.88 86 THR A C 1
ATOM 688 O O . THR A 1 86 ? 19.304 -0.057 -3.579 1.00 70.88 86 THR A O 1
ATOM 691 N N . PHE A 1 87 ? 17.555 1.321 -3.272 1.00 73.12 87 PHE A N 1
ATOM 692 C CA . PHE A 1 87 ? 16.694 0.777 -4.323 1.00 73.12 87 PHE A 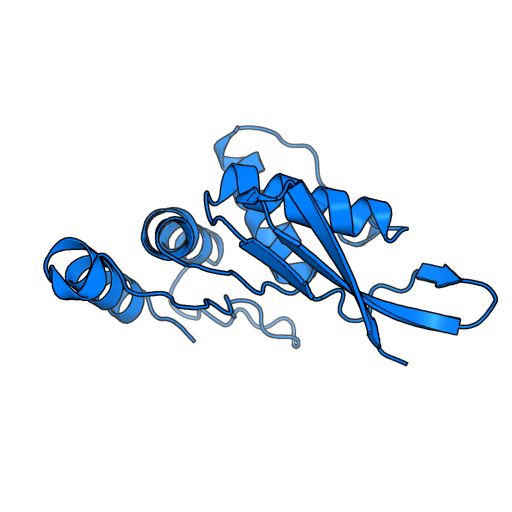CA 1
ATOM 693 C C . PHE A 1 87 ? 15.955 1.943 -4.950 1.00 73.12 87 PHE A C 1
ATOM 695 O O . PHE A 1 87 ? 15.189 2.611 -4.255 1.00 73.12 87 PHE A O 1
ATOM 702 N N . GLY A 1 88 ? 16.233 2.195 -6.220 1.00 73.75 88 GLY A N 1
ATOM 703 C CA . GLY A 1 88 ? 15.735 3.353 -6.944 1.00 73.75 88 GLY A CA 1
ATOM 704 C C . GLY A 1 88 ? 14.857 2.976 -8.130 1.00 73.75 88 GLY A C 1
ATOM 705 O O . GLY A 1 88 ? 14.634 1.805 -8.437 1.00 73.75 88 GLY A O 1
ATOM 706 N N . ILE A 1 89 ? 14.362 4.001 -8.824 1.00 73.19 89 ILE A N 1
ATOM 707 C CA . ILE A 1 89 ? 13.570 3.842 -10.056 1.00 73.19 89 ILE A CA 1
ATOM 708 C C . ILE A 1 89 ? 14.406 3.163 -11.146 1.00 73.19 89 ILE A C 1
ATOM 710 O O . ILE A 1 89 ? 13.878 2.408 -11.956 1.00 73.19 89 ILE A O 1
ATOM 714 N N . GLU A 1 90 ? 15.712 3.415 -11.156 1.00 75.12 90 GLU A N 1
ATOM 715 C CA . GLU A 1 90 ? 16.691 2.836 -12.072 1.00 75.12 90 GLU A CA 1
ATOM 716 C C . GLU A 1 90 ? 16.818 1.309 -11.974 1.00 75.12 90 GLU A C 1
ATOM 718 O O . GLU A 1 90 ? 17.248 0.682 -12.942 1.00 75.12 90 GLU A O 1
ATOM 723 N N . ASP A 1 91 ? 16.409 0.713 -10.851 1.00 79.31 91 ASP A N 1
ATOM 724 C CA . ASP A 1 91 ? 16.430 -0.737 -10.638 1.00 79.31 91 ASP A CA 1
ATOM 725 C C . ASP A 1 91 ? 15.188 -1.438 -11.220 1.00 79.31 91 ASP A C 1
ATOM 727 O O . ASP A 1 91 ? 15.096 -2.665 -11.199 1.00 79.31 91 ASP A O 1
ATOM 731 N N . ILE A 1 92 ? 14.220 -0.674 -11.737 1.00 81.50 92 ILE A N 1
ATOM 732 C CA . ILE A 1 92 ? 12.939 -1.176 -12.243 1.00 81.50 92 ILE A CA 1
ATOM 733 C C . ILE A 1 92 ? 12.988 -1.217 -13.772 1.00 81.50 92 ILE A C 1
ATOM 735 O O . ILE A 1 92 ? 12.938 -0.186 -14.443 1.00 81.50 92 ILE A O 1
ATOM 739 N N . GLY A 1 93 ? 13.083 -2.426 -14.333 1.00 79.12 93 GLY A N 1
ATOM 740 C CA . GLY A 1 93 ? 13.264 -2.646 -15.773 1.00 79.12 93 GLY A CA 1
ATOM 741 C C . GLY A 1 93 ? 12.128 -3.408 -16.456 1.00 79.12 93 GLY A C 1
ATOM 742 O O . GLY A 1 93 ? 12.132 -3.541 -17.683 1.00 79.12 93 GLY A O 1
ATOM 743 N N . SER A 1 94 ? 11.169 -3.934 -15.694 1.00 84.50 94 SER A N 1
ATOM 744 C CA . SER A 1 94 ? 10.143 -4.842 -16.202 1.00 84.50 94 SER A CA 1
ATOM 745 C C . SER A 1 94 ? 8.813 -4.741 -15.450 1.00 84.50 94 SER A C 1
ATOM 747 O O . SER A 1 94 ? 8.735 -4.246 -14.328 1.00 84.50 94 SER A O 1
ATOM 749 N N . VAL A 1 95 ? 7.752 -5.287 -16.054 1.00 86.44 95 VAL A N 1
ATOM 750 C CA . VAL A 1 95 ? 6.447 -5.456 -15.386 1.00 86.44 95 VAL A CA 1
ATOM 751 C C . VAL A 1 95 ? 6.568 -6.353 -14.148 1.00 86.44 95 VAL A C 1
ATOM 753 O O . VAL A 1 95 ? 5.873 -6.123 -13.161 1.00 86.44 95 VAL A O 1
ATOM 756 N N . ASP A 1 96 ? 7.463 -7.344 -14.172 1.00 89.00 96 ASP A N 1
ATOM 757 C CA . ASP A 1 96 ? 7.683 -8.254 -13.043 1.00 89.00 96 ASP A CA 1
ATOM 758 C C . ASP A 1 96 ? 8.266 -7.524 -11.821 1.00 89.00 96 ASP A C 1
ATOM 760 O O . ASP A 1 96 ? 7.929 -7.854 -10.679 1.00 89.00 96 ASP A O 1
ATOM 764 N N . ASP A 1 97 ? 9.062 -6.476 -12.044 1.00 89.12 97 ASP A N 1
ATOM 765 C CA . ASP A 1 97 ? 9.554 -5.607 -10.972 1.00 89.12 97 ASP A CA 1
ATOM 766 C C . ASP A 1 97 ? 8.397 -4.818 -10.337 1.00 89.12 97 ASP A C 1
ATOM 768 O O . ASP A 1 97 ? 8.283 -4.769 -9.111 1.00 89.12 97 ASP A O 1
ATOM 772 N N . LEU A 1 98 ? 7.467 -4.281 -11.140 1.00 89.94 98 LEU A N 1
ATOM 773 C CA . LEU A 1 98 ? 6.269 -3.599 -10.621 1.00 89.94 98 LEU A CA 1
ATOM 774 C C . LEU A 1 98 ? 5.348 -4.555 -9.852 1.00 89.94 98 LEU A C 1
ATOM 776 O O . LEU A 1 98 ? 4.804 -4.186 -8.809 1.00 89.94 98 LEU A O 1
ATOM 780 N N . ILE A 1 99 ? 5.187 -5.790 -10.334 1.00 93.69 99 ILE A N 1
ATOM 781 C CA . ILE A 1 99 ? 4.459 -6.846 -9.617 1.00 93.69 99 ILE A CA 1
ATOM 782 C C . ILE A 1 99 ? 5.115 -7.117 -8.264 1.00 93.69 99 ILE A C 1
ATOM 784 O O . ILE A 1 99 ? 4.426 -7.170 -7.241 1.00 93.69 99 ILE A O 1
ATOM 788 N N . SER A 1 100 ? 6.441 -7.240 -8.244 1.00 94.31 100 SER A N 1
ATOM 789 C CA . SER A 1 100 ? 7.206 -7.463 -7.017 1.00 94.31 100 SER A CA 1
ATOM 790 C C . SER A 1 100 ? 7.018 -6.314 -6.027 1.00 94.31 100 SER A C 1
ATOM 792 O O . SER A 1 100 ? 6.773 -6.567 -4.849 1.00 94.31 100 SER A O 1
ATOM 794 N N . ILE A 1 101 ? 7.021 -5.065 -6.503 1.00 94.25 101 ILE A N 1
ATOM 795 C CA . ILE A 1 101 ? 6.741 -3.874 -5.689 1.00 94.25 101 ILE A CA 1
ATOM 796 C C . ILE A 1 101 ? 5.328 -3.917 -5.103 1.00 94.25 101 ILE A C 1
ATOM 798 O O . ILE A 1 101 ? 5.173 -3.710 -3.902 1.00 94.25 101 ILE A O 1
ATOM 802 N N . ALA A 1 102 ? 4.299 -4.220 -5.900 1.00 96.31 102 ALA A N 1
ATOM 803 C CA . ALA A 1 102 ? 2.918 -4.280 -5.413 1.00 96.31 102 ALA A CA 1
ATOM 804 C C . ALA A 1 102 ? 2.744 -5.331 -4.298 1.00 96.31 102 ALA A C 1
ATOM 806 O O . ALA A 1 102 ? 2.081 -5.083 -3.285 1.00 96.31 102 ALA A O 1
ATOM 807 N N . ILE A 1 103 ? 3.385 -6.493 -4.457 1.00 97.06 103 ILE A N 1
ATOM 808 C CA . ILE A 1 103 ? 3.383 -7.575 -3.464 1.00 97.06 103 ILE A CA 1
ATOM 809 C C . ILE A 1 103 ? 4.177 -7.181 -2.209 1.00 97.06 103 ILE A C 1
ATOM 811 O O . ILE A 1 103 ? 3.730 -7.444 -1.090 1.00 97.06 103 ILE A O 1
ATOM 815 N N . GLU A 1 104 ? 5.354 -6.573 -2.371 1.00 96.12 104 GLU A N 1
ATOM 816 C CA . GLU A 1 104 ? 6.193 -6.091 -1.268 1.00 96.12 104 GLU A CA 1
ATOM 817 C C . GLU A 1 104 ? 5.445 -5.028 -0.449 1.00 96.12 104 GLU A C 1
ATOM 819 O O . GLU A 1 104 ? 5.336 -5.154 0.771 1.00 96.12 104 GLU A O 1
ATOM 824 N N . LEU A 1 105 ? 4.842 -4.036 -1.115 1.00 96.81 105 LEU A N 1
ATOM 825 C CA . LEU A 1 105 ? 4.030 -2.996 -0.485 1.00 96.81 105 LEU A CA 1
ATOM 826 C C . LEU A 1 105 ? 2.898 -3.595 0.338 1.00 96.81 105 LEU A C 1
ATOM 828 O O . LEU A 1 105 ? 2.778 -3.265 1.515 1.00 96.81 105 LEU A O 1
ATOM 832 N N . HIS A 1 106 ? 2.119 -4.516 -0.237 1.00 96.69 106 HIS A N 1
ATOM 833 C CA . HIS A 1 106 ? 1.054 -5.211 0.487 1.00 96.69 106 HIS A CA 1
ATOM 834 C C . HIS A 1 106 ? 1.560 -5.807 1.811 1.00 96.69 106 HIS A C 1
ATOM 836 O O . HIS A 1 106 ? 0.956 -5.586 2.863 1.00 96.69 106 HIS A O 1
ATOM 842 N N . LYS A 1 107 ? 2.699 -6.516 1.781 1.00 95.94 107 LYS A N 1
ATOM 843 C CA . LYS A 1 107 ? 3.290 -7.137 2.980 1.00 95.94 107 LYS A CA 1
ATOM 844 C C . LYS A 1 107 ? 3.681 -6.103 4.037 1.00 95.94 107 LYS A C 1
ATOM 846 O O . LYS A 1 107 ? 3.577 -6.387 5.229 1.00 95.94 107 LYS A O 1
ATOM 851 N N . LYS A 1 108 ? 4.164 -4.932 3.613 1.00 95.38 108 LYS A N 1
ATOM 852 C CA . LYS A 1 108 ? 4.653 -3.879 4.511 1.00 95.38 108 LYS A CA 1
ATOM 853 C C . LYS A 1 108 ? 3.523 -3.033 5.098 1.00 95.38 108 LYS A C 1
ATOM 855 O O . LYS A 1 108 ? 3.467 -2.859 6.312 1.00 95.38 108 LYS A O 1
ATOM 860 N N . VAL A 1 109 ? 2.613 -2.552 4.253 1.00 95.44 109 VAL A N 1
ATOM 861 C CA . VAL A 1 109 ? 1.540 -1.614 4.629 1.00 95.44 109 VAL A CA 1
ATOM 862 C C . VAL A 1 109 ? 0.274 -2.301 5.145 1.00 95.44 109 VAL A C 1
ATOM 864 O O . VAL A 1 109 ? -0.598 -1.643 5.704 1.00 95.44 109 VAL A O 1
ATOM 867 N N . LYS A 1 110 ? 0.175 -3.628 4.983 1.00 94.81 110 LYS A N 1
ATOM 868 C CA . LYS A 1 110 ? -0.934 -4.476 5.457 1.00 94.81 110 LYS A CA 1
ATOM 869 C C . LYS A 1 110 ? -2.304 -4.145 4.847 1.00 94.81 110 LYS A C 1
ATOM 871 O O . LYS A 1 110 ? -3.324 -4.593 5.360 1.00 94.81 110 LYS A O 1
ATOM 876 N N . THR A 1 111 ? -2.336 -3.423 3.730 1.00 95.50 111 THR A N 1
ATOM 877 C CA . THR A 1 111 ? -3.551 -3.190 2.936 1.00 95.50 111 THR A CA 1
ATOM 878 C C . THR A 1 111 ? -3.854 -4.414 2.069 1.00 95.50 111 THR A C 1
ATOM 880 O O . THR A 1 111 ? -2.945 -4.895 1.394 1.00 95.50 111 THR A O 1
ATOM 883 N N . PRO A 1 112 ? -5.099 -4.919 1.997 1.00 94.69 112 PRO A N 1
ATOM 884 C CA . PRO A 1 112 ? -5.432 -6.106 1.211 1.00 94.69 112 PRO A CA 1
ATOM 885 C C . PRO A 1 112 ? -5.187 -5.949 -0.296 1.00 94.69 112 PRO A C 1
ATOM 887 O O . PRO A 1 112 ? -4.872 -6.942 -0.950 1.00 94.69 112 PRO A O 1
ATOM 890 N N . ASN A 1 113 ? -5.305 -4.744 -0.854 1.00 98.00 113 ASN A N 1
ATOM 891 C CA . ASN A 1 113 ? -5.105 -4.506 -2.282 1.00 98.00 113 ASN A CA 1
ATOM 892 C C . AS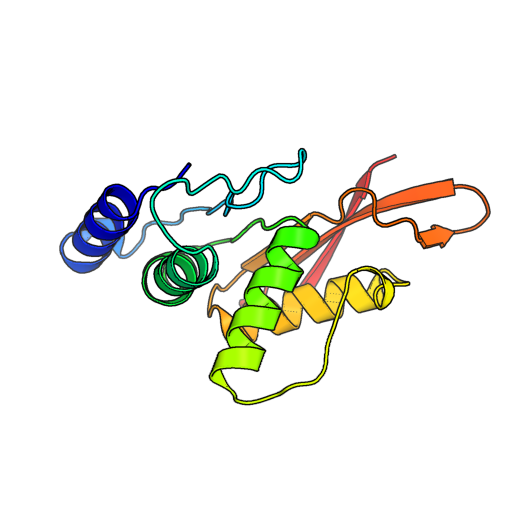N A 1 113 ? -4.160 -3.324 -2.520 1.00 98.00 113 ASN A C 1
ATOM 894 O O . ASN A 1 113 ? -4.225 -2.320 -1.808 1.00 98.00 113 ASN A O 1
ATOM 898 N N . VAL A 1 114 ? -3.313 -3.425 -3.544 1.00 98.19 114 VAL A N 1
ATOM 899 C CA . VAL A 1 114 ? -2.346 -2.379 -3.915 1.00 98.19 114 VAL A CA 1
ATOM 900 C C . VAL A 1 114 ? -2.375 -2.185 -5.425 1.00 98.19 114 VAL A C 1
ATOM 902 O O . VAL A 1 114 ? -2.137 -3.140 -6.161 1.00 98.19 114 VAL A O 1
ATOM 905 N N . LEU A 1 115 ? -2.652 -0.963 -5.879 1.00 97.38 115 LEU A N 1
ATOM 906 C CA . LEU A 1 115 ? -2.531 -0.543 -7.275 1.00 97.38 115 LEU A CA 1
ATOM 907 C C . LEU A 1 115 ? -1.296 0.346 -7.413 1.00 97.38 115 LEU A C 1
ATOM 909 O O . LEU A 1 115 ? -1.341 1.526 -7.074 1.00 97.38 115 LEU A O 1
ATOM 913 N N . VAL A 1 116 ? -0.202 -0.214 -7.915 1.00 94.44 116 VAL A N 1
ATOM 914 C CA . VAL A 1 116 ? 0.988 0.564 -8.265 1.00 94.44 116 VAL A CA 1
ATOM 915 C C . VAL A 1 116 ? 0.741 1.205 -9.622 1.00 94.44 116 VAL A C 1
ATOM 917 O O . VAL A 1 116 ? 0.651 0.501 -10.631 1.00 94.44 116 VAL A O 1
ATOM 920 N N . LYS A 1 117 ? 0.623 2.536 -9.649 1.00 90.56 117 LYS A N 1
ATOM 921 C CA . LYS A 1 117 ? 0.519 3.293 -10.901 1.00 90.56 117 LYS A CA 1
ATOM 922 C C . LYS A 1 117 ? 1.919 3.399 -11.507 1.00 90.56 117 LYS A C 1
ATOM 924 O O . LYS A 1 117 ? 2.795 4.035 -10.917 1.00 90.56 117 LYS A O 1
ATOM 929 N N . GLY A 1 118 ? 2.143 2.779 -12.663 1.00 76.06 118 GLY A N 1
ATOM 930 C CA . GLY A 1 118 ? 3.479 2.635 -13.255 1.00 76.06 118 GLY A CA 1
ATOM 931 C C . GLY A 1 118 ? 4.096 3.946 -13.742 1.00 76.06 118 GLY A C 1
ATOM 932 O O . GLY A 1 118 ? 5.307 4.019 -13.944 1.00 76.06 118 GLY A O 1
ATOM 933 N N . GLY A 1 119 ? 3.292 5.003 -13.902 1.00 67.81 119 GLY A N 1
ATOM 934 C CA . GLY A 1 119 ? 3.775 6.315 -14.339 1.00 67.81 119 GLY A CA 1
ATOM 935 C C . GLY A 1 119 ? 4.538 6.241 -15.669 1.00 67.81 119 GLY A C 1
ATOM 936 O O . GLY A 1 119 ? 4.240 5.417 -16.525 1.00 67.81 119 GLY A O 1
ATOM 937 N N . HIS A 1 120 ? 5.551 7.090 -15.856 1.00 58.69 120 HIS A N 1
ATOM 938 C CA . HIS A 1 120 ? 6.397 7.100 -17.061 1.00 58.69 120 HIS A CA 1
ATOM 939 C C . HIS A 1 120 ? 7.500 6.026 -17.071 1.00 58.69 120 HIS A C 1
ATOM 941 O O . HIS A 1 120 ? 8.483 6.204 -17.795 1.00 58.69 120 HIS A O 1
ATOM 947 N N . CYS A 1 121 ? 7.385 4.954 -16.278 1.00 55.41 121 CYS A N 1
ATOM 948 C CA . CYS A 1 121 ? 8.411 3.916 -16.204 1.00 55.41 121 CYS A CA 1
ATOM 949 C C . CYS A 1 121 ? 8.662 3.326 -17.607 1.00 55.41 121 CYS A C 1
ATOM 951 O O . CYS A 1 121 ? 7.768 2.716 -18.195 1.00 55.41 121 CYS A O 1
ATOM 953 N N . PRO A 1 122 ? 9.834 3.575 -18.217 1.00 52.50 122 PRO A N 1
ATOM 954 C CA . PRO A 1 122 ? 10.040 3.286 -19.620 1.00 52.50 122 PRO A CA 1
ATOM 955 C C . PRO A 1 122 ? 10.621 1.882 -19.764 1.00 52.50 122 PRO A C 1
ATOM 957 O O . PRO A 1 122 ? 11.821 1.746 -19.975 1.00 52.50 122 PRO A O 1
ATOM 960 N N . TRP A 1 123 ? 9.800 0.834 -19.710 1.00 60.56 123 TRP A N 1
ATOM 961 C CA . TRP A 1 123 ? 10.241 -0.441 -20.280 1.00 60.56 123 TRP A CA 1
ATOM 962 C C . TRP A 1 123 ? 9.821 -0.519 -21.745 1.00 60.56 123 TRP A C 1
ATOM 964 O O . TRP A 1 123 ? 8.699 -0.196 -22.147 1.00 60.56 123 TRP A O 1
ATOM 974 N N . THR A 1 124 ? 10.776 -0.903 -22.579 1.00 51.19 124 THR A N 1
ATOM 975 C CA . THR A 1 124 ? 10.609 -1.015 -24.021 1.00 51.19 124 THR A CA 1
ATOM 976 C C . THR A 1 124 ? 10.170 -2.424 -24.364 1.00 51.19 124 THR A C 1
ATOM 978 O O . THR A 1 124 ? 10.951 -3.371 -24.337 1.00 51.19 124 THR A O 1
ATOM 981 N N . THR A 1 125 ? 8.915 -2.574 -24.767 1.00 50.84 125 THR A N 1
ATOM 982 C CA . THR A 1 125 ? 8.510 -3.732 -25.565 1.00 50.84 125 THR A CA 1
ATOM 983 C C . THR A 1 125 ? 8.548 -3.268 -27.012 1.00 50.84 125 THR A C 1
ATOM 985 O O . THR A 1 125 ? 7.711 -2.476 -27.427 1.00 50.84 125 THR A O 1
ATOM 988 N N . SER A 1 126 ? 9.565 -3.689 -27.774 1.00 47.72 126 SER A N 1
ATOM 989 C CA . SER A 1 126 ? 9.593 -3.535 -29.240 1.00 47.72 126 SER A CA 1
ATOM 990 C C . SER A 1 126 ? 9.179 -2.136 -29.754 1.00 47.72 126 SER A C 1
ATOM 992 O O . SER A 1 126 ? 8.178 -1.996 -30.449 1.00 47.72 126 SER A O 1
ATOM 994 N N . ASN A 1 127 ? 9.969 -1.106 -29.426 1.00 50.81 127 ASN A N 1
ATOM 995 C CA . ASN A 1 127 ? 9.848 0.288 -29.899 1.00 50.81 127 ASN A CA 1
ATOM 996 C C . ASN A 1 127 ? 8.697 1.167 -29.355 1.00 50.81 127 ASN A C 1
ATOM 998 O O . ASN A 1 127 ? 8.616 2.321 -29.780 1.00 50.81 127 ASN A O 1
ATOM 1002 N N . SER A 1 128 ? 7.876 0.729 -28.393 1.00 55.69 128 SER A N 1
ATOM 1003 C CA . SER A 1 128 ? 6.948 1.626 -27.672 1.00 55.69 128 SER A CA 1
ATOM 1004 C C . SER A 1 128 ? 7.291 1.728 -26.181 1.00 55.69 128 SER A C 1
ATOM 1006 O O . SER A 1 128 ? 7.663 0.741 -25.545 1.00 55.69 128 SER A O 1
ATOM 1008 N N . LYS A 1 129 ? 7.198 2.945 -25.619 1.00 61.38 129 LYS A N 1
ATOM 1009 C CA . LYS A 1 129 ? 7.151 3.147 -24.162 1.00 61.38 129 LYS A CA 1
ATOM 1010 C C . LYS A 1 129 ? 5.739 2.789 -23.720 1.00 61.38 129 LYS A C 1
ATOM 1012 O O . LYS A 1 129 ? 4.808 3.492 -24.099 1.00 61.38 129 LYS A O 1
ATOM 1017 N N . ASN A 1 130 ? 5.593 1.712 -22.961 1.00 66.94 130 ASN A N 1
ATOM 1018 C CA . ASN A 1 130 ? 4.295 1.287 -22.452 1.00 66.94 130 ASN A CA 1
ATOM 1019 C C . ASN A 1 130 ? 4.162 1.743 -21.000 1.00 66.94 130 ASN A C 1
ATOM 1021 O O . ASN A 1 130 ? 5.090 1.578 -20.215 1.00 66.94 130 ASN A O 1
ATOM 1025 N N . ILE A 1 131 ? 3.011 2.316 -20.655 1.00 76.19 131 ILE A N 1
ATOM 1026 C CA . ILE A 1 131 ? 2.649 2.627 -19.272 1.00 76.19 131 ILE A CA 1
ATOM 1027 C C . ILE A 1 131 ? 1.769 1.476 -18.791 1.00 76.19 131 ILE A C 1
ATOM 1029 O O . ILE A 1 131 ? 0.813 1.098 -19.472 1.00 76.19 131 ILE A O 1
ATOM 1033 N N . THR A 1 132 ? 2.094 0.867 -17.653 1.00 85.50 132 THR A N 1
ATOM 1034 C CA . THR A 1 132 ? 1.251 -0.186 -17.068 1.00 85.50 132 THR A CA 1
ATOM 1035 C C . THR A 1 132 ? 1.089 0.016 -15.584 1.00 85.50 132 THR A C 1
ATOM 1037 O O . THR A 1 132 ? 2.074 0.157 -14.865 1.00 85.50 132 THR A O 1
ATOM 1040 N N . ASP A 1 133 ? -0.157 -0.048 -15.138 1.00 91.31 133 ASP A N 1
ATOM 1041 C CA . ASP A 1 133 ? -0.476 -0.099 -13.721 1.00 91.31 133 ASP A CA 1
ATOM 1042 C C . ASP A 1 133 ? -0.684 -1.552 -13.294 1.00 91.31 133 ASP A C 1
ATOM 1044 O O . ASP A 1 133 ? -1.240 -2.373 -14.035 1.00 91.31 133 ASP A O 1
ATOM 1048 N N . VAL A 1 134 ? -0.236 -1.874 -12.083 1.00 94.44 134 VAL A N 1
ATOM 1049 C CA . VAL A 1 134 ? -0.299 -3.224 -11.522 1.00 94.44 134 VAL A CA 1
ATOM 1050 C C . VAL A 1 134 ? -1.179 -3.221 -10.287 1.00 94.44 134 VAL A C 1
ATOM 1052 O O . VAL A 1 134 ? -0.840 -2.609 -9.279 1.00 94.44 134 VAL A O 1
ATOM 1055 N N . LEU A 1 135 ? -2.292 -3.949 -10.346 1.00 97.31 135 LEU A N 1
ATOM 1056 C CA . LEU A 1 135 ? -3.135 -4.226 -9.189 1.00 97.31 135 LEU A CA 1
ATOM 1057 C C . LEU A 1 135 ? -2.844 -5.623 -8.652 1.00 97.31 135 LEU A C 1
ATOM 1059 O O . LEU A 1 135 ? -3.047 -6.619 -9.349 1.00 97.31 135 LEU A O 1
ATOM 1063 N N . TYR A 1 136 ? -2.440 -5.688 -7.390 1.00 98.25 136 TYR A N 1
ATOM 1064 C CA . TYR A 1 136 ? -2.362 -6.920 -6.622 1.00 98.25 136 TYR A CA 1
ATOM 1065 C C . TYR A 1 136 ? -3.565 -7.043 -5.682 1.00 98.25 136 TYR A C 1
ATOM 1067 O O . TYR A 1 136 ? -3.805 -6.171 -4.844 1.00 98.25 136 TYR A O 1
ATOM 1075 N N . LEU A 1 137 ? -4.308 -8.142 -5.829 1.00 98.06 137 LEU A N 1
ATOM 1076 C CA . LEU A 1 137 ? -5.417 -8.540 -4.967 1.00 98.06 137 LEU A CA 1
ATOM 1077 C C . LEU A 1 137 ? -4.955 -9.693 -4.069 1.00 98.06 137 LEU A C 1
ATOM 1079 O O . LEU A 1 137 ? -4.826 -10.831 -4.531 1.00 98.06 137 LEU A O 1
ATOM 1083 N N . SER A 1 138 ? -4.666 -9.412 -2.795 1.00 96.62 138 SER A N 1
ATOM 1084 C CA . SER A 1 138 ? -4.027 -10.410 -1.920 1.00 96.62 138 SER A CA 1
ATOM 1085 C C . SER A 1 138 ? -4.931 -11.588 -1.554 1.00 96.62 138 SER A C 1
ATOM 1087 O O . SER A 1 138 ? -4.439 -12.707 -1.426 1.00 96.62 138 SER A O 1
ATOM 1089 N N . LYS A 1 139 ? -6.248 -11.373 -1.424 1.00 95.56 139 LYS A N 1
ATOM 1090 C CA . LYS A 1 139 ? -7.204 -12.429 -1.039 1.00 95.56 139 LYS A CA 1
ATOM 1091 C C . LYS A 1 139 ? -7.279 -13.540 -2.085 1.00 95.56 139 LYS A C 1
ATOM 1093 O O . LYS A 1 139 ? -7.374 -14.712 -1.734 1.00 95.56 139 LYS A O 1
ATOM 1098 N N . GLU A 1 140 ? -7.214 -13.169 -3.357 1.00 96.88 140 GLU A N 1
ATOM 1099 C CA . GLU A 1 140 ? -7.237 -14.080 -4.500 1.00 96.88 140 GLU A CA 1
ATOM 1100 C C . GLU A 1 140 ? -5.831 -14.450 -4.996 1.00 96.88 140 GLU A C 1
ATOM 1102 O O . GLU A 1 140 ? -5.713 -15.243 -5.929 1.00 96.88 140 GLU A O 1
ATOM 1107 N N . ASN A 1 141 ? -4.777 -13.862 -4.412 1.00 95.81 141 ASN A N 1
ATOM 1108 C CA . ASN A 1 141 ? -3.402 -13.908 -4.915 1.00 95.81 141 ASN A CA 1
ATOM 1109 C C . ASN A 1 141 ? -3.338 -13.636 -6.433 1.00 95.81 141 ASN A C 1
ATOM 1111 O O . ASN A 1 141 ? -2.746 -14.391 -7.208 1.00 95.81 141 ASN A O 1
ATOM 1115 N N . LYS A 1 142 ? -4.036 -12.580 -6.868 1.00 98.00 142 LYS A N 1
ATOM 1116 C CA . LYS A 1 142 ? -4.277 -12.279 -8.281 1.00 98.00 142 LYS A CA 1
ATOM 1117 C C . LYS A 1 142 ? -3.609 -10.970 -8.684 1.00 98.00 142 LYS A C 1
ATOM 1119 O O . LYS A 1 142 ? -3.728 -9.966 -7.987 1.00 98.00 142 LYS A O 1
ATOM 1124 N N . ILE A 1 143 ? -2.976 -10.985 -9.854 1.00 97.75 143 ILE A N 1
ATOM 1125 C CA . ILE A 1 143 ? -2.432 -9.800 -10.521 1.00 97.75 143 ILE A CA 1
ATOM 1126 C C . ILE A 1 143 ? -3.363 -9.384 -11.659 1.00 97.75 143 ILE A C 1
ATOM 1128 O O . ILE A 1 143 ? -3.838 -10.224 -12.427 1.00 97.75 143 ILE A O 1
ATOM 1132 N N . ILE A 1 144 ? -3.624 -8.083 -11.763 1.00 96.44 144 ILE A N 1
ATOM 1133 C CA . ILE A 1 144 ? -4.338 -7.464 -12.880 1.00 96.44 144 ILE A CA 1
ATOM 1134 C C . ILE A 1 144 ? -3.448 -6.359 -13.446 1.00 96.44 144 ILE A C 1
ATOM 1136 O O . ILE A 1 144 ? -3.011 -5.474 -12.713 1.00 96.44 144 ILE A O 1
ATOM 1140 N N . LEU A 1 145 ? -3.183 -6.433 -14.750 1.00 92.44 145 LEU A N 1
ATOM 1141 C CA . LEU A 1 145 ? -2.385 -5.454 -15.483 1.00 92.44 145 LEU A CA 1
ATOM 1142 C C . LEU A 1 145 ? -3.309 -4.522 -16.264 1.00 92.44 145 LEU A C 1
ATOM 1144 O O . LEU A 1 145 ? -4.173 -4.992 -17.010 1.00 92.44 145 LEU A O 1
ATOM 1148 N N . PHE A 1 146 ? -3.101 -3.218 -16.121 1.00 89.44 146 PHE A N 1
ATOM 1149 C CA . PHE A 1 146 ? -3.804 -2.190 -16.882 1.00 89.44 146 PHE A CA 1
ATOM 1150 C C . PHE A 1 146 ? -2.826 -1.531 -17.845 1.00 89.44 146 PHE A C 1
ATOM 1152 O O . PHE A 1 146 ? -1.938 -0.796 -17.425 1.00 89.44 146 PHE A O 1
ATOM 1159 N N . TRP A 1 147 ? -2.979 -1.814 -19.137 1.00 81.44 147 TRP A N 1
ATOM 1160 C CA . TRP A 1 147 ? -2.149 -1.236 -20.191 1.00 81.44 147 TRP A CA 1
ATOM 1161 C C . TRP A 1 147 ? -2.726 0.111 -20.622 1.00 81.44 147 TRP A C 1
ATOM 1163 O O . TRP A 1 147 ? -3.865 0.173 -21.090 1.00 81.44 147 TRP A O 1
ATOM 1173 N N . CYS A 1 148 ? -1.939 1.174 -20.485 1.00 66.94 148 CYS A N 1
ATOM 1174 C CA . CYS A 1 148 ? -2.264 2.494 -21.009 1.00 66.94 148 CYS A CA 1
ATOM 1175 C C . CYS A 1 148 ? -1.589 2.645 -22.382 1.00 66.94 148 CYS A C 1
ATOM 1177 O O . CYS A 1 148 ? -0.359 2.650 -22.466 1.00 66.94 148 CYS A O 1
ATOM 1179 N N . TYR A 1 149 ? -2.409 2.700 -23.438 1.00 59.25 149 TYR A N 1
ATOM 1180 C CA . TYR A 1 149 ? -1.995 2.898 -24.835 1.00 59.25 149 TYR A CA 1
ATOM 1181 C C . TYR A 1 149 ? -1.931 4.380 -25.206 1.00 59.25 149 TYR A C 1
ATOM 1183 O O . TYR A 1 149 ? -2.797 5.142 -24.717 1.00 59.25 149 TYR A O 1
#

InterPro domains:
  IPR013749 Pyridoxamine kinase/Phosphomethylpyrimidine kinase [PF08543] (4-141)
  IPR029056 Ribokinase-like [G3DSA:3.40.1190.20] (1-148)
  IPR029056 Ribokinase-like [SSF53613] (8-140)